Protein AF-A0A7S2AHJ4-F1 (afdb_monomer)

Solvent-accessible surface area (backbone atoms only — not comparable to full-atom values): 6851 Å² total; per-residue (Å²): 132,83,80,52,72,64,57,51,49,32,57,77,66,73,38,69,35,66,71,52,46,50,69,66,49,75,81,69,72,78,68,70,89,86,71,92,76,94,53,71,62,56,49,44,45,51,53,51,53,53,36,51,60,58,43,69,75,43,90,86,53,91,78,44,64,70,47,32,40,53,51,41,54,50,44,49,37,68,72,44,41,56,74,75,68,37,86,50,76,50,60,44,56,40,90,76,58,45,71,37,62,68,91,46,55,49,57,52,99,88,81

Organism: NCBI:txid327968

pLDDT: mean 72.48, std 11.48, range [46.88, 92.56]

Mean predicted aligned error: 9.22 Å

Radius of gyration: 15.47 Å; Cα contacts (8 Å, |Δi|>4): 96; chains: 1; bounding box: 36×38×40 Å

Secondary structure (DSSP, 8-state):
-PPPHHHHHHHHTT---HHHHHHHS-------TT-----HHHHHHHHHHHHHHHHTTS---TTHHHHHHHHHHHHHIIIIITTTT----EE-B-TTS-B-TTTSEE--TT-

Structure (mmCIF, N/CA/C/O backbone):
data_AF-A0A7S2AHJ4-F1
#
_entry.id   AF-A0A7S2AHJ4-F1
#
loop_
_atom_site.group_PDB
_atom_site.id
_atom_site.type_symbol
_atom_site.label_atom_id
_atom_site.label_alt_id
_atom_site.label_comp_id
_atom_site.label_asym_id
_atom_site.label_entity_id
_atom_site.label_seq_id
_atom_site.pdbx_PDB_ins_code
_atom_site.Cartn_x
_atom_site.Cartn_y
_atom_site.Cartn_z
_atom_site.occupancy
_atom_site.B_iso_or_equiv
_atom_site.auth_seq_id
_atom_site.auth_comp_id
_atom_site.auth_asym_id
_atom_site.auth_atom_id
_atom_site.pdbx_PDB_model_num
ATOM 1 N N . PRO A 1 1 ? 11.329 -4.972 15.312 1.00 50.62 1 PRO A N 1
ATOM 2 C CA . PRO A 1 1 ? 10.698 -5.767 14.234 1.00 50.62 1 PRO A CA 1
ATOM 3 C C . PRO A 1 1 ? 11.774 -6.198 13.240 1.00 50.62 1 PRO A C 1
ATOM 5 O O . PRO A 1 1 ? 12.604 -5.367 12.880 1.00 50.62 1 PRO A O 1
ATOM 8 N N . GLU A 1 2 ? 11.804 -7.479 12.877 1.00 62.38 2 GLU A N 1
ATOM 9 C CA . GLU A 1 2 ? 12.624 -7.937 11.752 1.00 62.38 2 GLU A CA 1
ATOM 10 C C . GLU A 1 2 ? 12.121 -7.269 10.467 1.00 62.38 2 GLU A C 1
ATOM 12 O O . GLU A 1 2 ? 10.926 -7.012 10.317 1.00 62.38 2 GLU A O 1
ATOM 17 N N . GLU A 1 3 ? 13.045 -6.911 9.586 1.00 64.88 3 GLU A N 1
ATOM 18 C CA . GLU A 1 3 ? 12.742 -6.322 8.284 1.00 64.88 3 GLU A CA 1
ATOM 19 C C . GLU A 1 3 ? 11.974 -7.330 7.416 1.00 64.88 3 GLU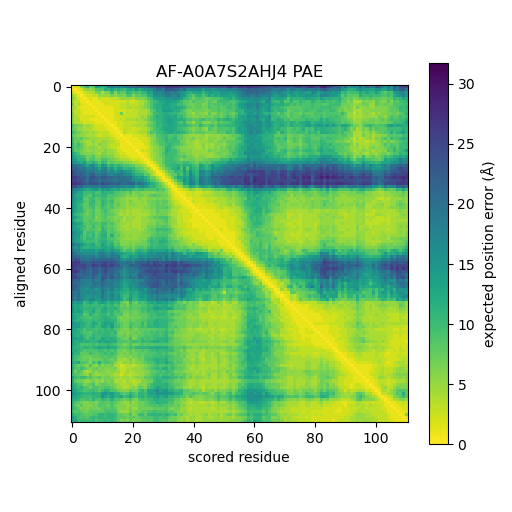 A C 1
ATOM 21 O O . GLU A 1 3 ? 12.390 -8.482 7.280 1.00 64.88 3 GLU A O 1
ATOM 26 N N . GLY A 1 4 ? 10.850 -6.910 6.826 1.00 68.50 4 GLY A N 1
ATOM 27 C CA . GLY A 1 4 ? 10.053 -7.761 5.951 1.00 68.50 4 GLY A CA 1
ATOM 28 C C . GLY A 1 4 ? 10.843 -8.258 4.737 1.00 68.50 4 GLY A C 1
ATOM 29 O O . GLY A 1 4 ? 11.636 -7.527 4.141 1.00 68.50 4 GLY A O 1
ATOM 30 N N . ALA A 1 5 ? 10.585 -9.503 4.320 1.00 75.25 5 ALA A N 1
ATOM 31 C CA . ALA A 1 5 ? 11.313 -10.172 3.234 1.00 75.25 5 ALA A CA 1
ATOM 32 C C . ALA A 1 5 ? 11.327 -9.383 1.908 1.00 75.25 5 ALA A C 1
ATOM 34 O O . ALA A 1 5 ? 12.280 -9.480 1.137 1.00 75.25 5 ALA A O 1
ATOM 35 N N . PHE A 1 6 ? 10.290 -8.585 1.641 1.00 72.44 6 PHE A N 1
ATOM 36 C CA . PHE A 1 6 ? 10.229 -7.734 0.452 1.00 72.44 6 PHE A CA 1
ATOM 37 C C . PHE A 1 6 ? 11.150 -6.509 0.550 1.00 72.44 6 PHE A C 1
ATOM 39 O O . PHE A 1 6 ? 11.801 -6.156 -0.431 1.00 72.44 6 PHE A O 1
ATOM 46 N N . VAL A 1 7 ? 11.248 -5.891 1.730 1.00 70.81 7 VAL A N 1
ATOM 47 C CA . VAL A 1 7 ? 12.156 -4.759 1.972 1.00 70.81 7 VAL A CA 1
ATOM 48 C C . VAL A 1 7 ? 13.610 -5.230 1.891 1.00 70.81 7 VAL A C 1
ATOM 50 O O . VAL A 1 7 ? 14.414 -4.599 1.207 1.00 70.81 7 VAL A O 1
ATOM 53 N N . ALA A 1 8 ? 13.911 -6.399 2.471 1.00 77.62 8 ALA A N 1
ATOM 54 C CA . ALA A 1 8 ? 15.221 -7.036 2.348 1.00 77.62 8 ALA A CA 1
ATOM 55 C C . ALA A 1 8 ? 15.585 -7.320 0.877 1.00 77.62 8 ALA A C 1
ATOM 57 O O . ALA A 1 8 ? 16.670 -6.955 0.434 1.00 77.62 8 ALA A O 1
ATOM 58 N N . PHE A 1 9 ? 14.655 -7.880 0.092 1.00 80.25 9 PHE A N 1
ATOM 59 C CA . PHE A 1 9 ? 14.849 -8.092 -1.347 1.00 80.25 9 PHE A CA 1
ATOM 60 C C . PHE A 1 9 ? 15.135 -6.787 -2.103 1.00 80.25 9 PHE A C 1
ATOM 62 O O . PHE A 1 9 ? 16.056 -6.745 -2.914 1.00 80.25 9 PHE A O 1
ATOM 69 N N . MET A 1 10 ? 14.361 -5.724 -1.857 1.00 75.00 10 MET A N 1
ATOM 70 C CA . MET A 1 10 ? 14.567 -4.435 -2.525 1.00 75.00 10 MET A CA 1
ATOM 71 C C . MET A 1 10 ? 15.950 -3.857 -2.227 1.00 75.00 10 MET A C 1
ATOM 73 O O . MET A 1 10 ? 16.617 -3.387 -3.145 1.00 75.00 10 MET A O 1
ATOM 77 N N . ARG A 1 11 ? 16.395 -3.933 -0.967 1.00 80.75 11 ARG A N 1
ATOM 78 C CA . ARG A 1 11 ? 17.736 -3.497 -0.570 1.00 80.75 11 ARG A CA 1
ATOM 79 C C . ARG A 1 11 ? 18.815 -4.292 -1.300 1.00 80.75 11 ARG A C 1
ATOM 81 O O . ARG A 1 11 ? 19.723 -3.691 -1.864 1.00 80.75 11 ARG A O 1
ATOM 88 N N . ASP A 1 12 ? 18.710 -5.618 -1.296 1.00 83.12 12 ASP A N 1
ATOM 89 C CA . ASP A 1 12 ? 19.709 -6.501 -1.906 1.00 83.12 12 ASP A CA 1
ATOM 90 C C . ASP A 1 12 ? 19.745 -6.355 -3.442 1.00 83.12 12 ASP A C 1
ATOM 92 O O . ASP A 1 12 ? 20.775 -6.598 -4.067 1.00 83.12 12 ASP A O 1
ATOM 96 N N . ALA A 1 13 ? 18.635 -5.924 -4.049 1.00 78.50 13 ALA A N 1
ATOM 97 C CA . ALA A 1 13 ? 18.519 -5.623 -5.474 1.00 78.50 13 ALA A CA 1
ATOM 98 C C . ALA A 1 13 ? 18.881 -4.167 -5.843 1.00 78.50 13 ALA A C 1
ATOM 100 O O . ALA A 1 13 ? 18.698 -3.787 -6.998 1.00 78.50 13 ALA A O 1
ATOM 101 N N . GLU A 1 14 ? 19.355 -3.355 -4.890 1.00 82.25 14 GLU A N 1
ATOM 102 C CA . GLU A 1 14 ? 19.650 -1.919 -5.066 1.00 82.25 14 GLU A CA 1
ATOM 103 C C . GLU A 1 14 ? 18.447 -1.100 -5.577 1.00 82.25 14 GLU A C 1
ATOM 105 O O . GLU A 1 14 ? 18.584 -0.080 -6.252 1.00 82.25 14 GLU A O 1
ATOM 110 N N . ILE A 1 15 ? 17.233 -1.541 -5.243 1.00 78.25 15 ILE A N 1
ATOM 111 C CA . ILE A 1 15 ? 15.994 -0.877 -5.630 1.00 78.25 15 ILE A CA 1
ATOM 112 C C . ILE A 1 15 ? 15.576 0.072 -4.514 1.00 78.25 15 ILE A C 1
ATOM 114 O O . ILE A 1 15 ? 15.181 -0.341 -3.423 1.00 78.25 15 ILE A O 1
ATOM 118 N N . GLU A 1 16 ? 15.630 1.367 -4.803 1.00 77.62 16 GLU A N 1
ATOM 119 C CA . GLU A 1 16 ? 15.409 2.393 -3.788 1.00 77.62 16 GLU A CA 1
ATOM 120 C C . GLU A 1 16 ? 13.938 2.576 -3.398 1.00 77.62 16 GLU A C 1
ATOM 122 O O . GLU A 1 16 ? 13.660 3.069 -2.304 1.00 77.62 16 GLU A O 1
ATOM 127 N N . SER A 1 17 ? 12.993 2.212 -4.270 1.00 75.31 17 SER A N 1
ATOM 128 C CA . SER A 1 17 ? 11.565 2.404 -4.022 1.00 75.31 17 SER A CA 1
ATOM 129 C C . SER A 1 17 ? 10.675 1.430 -4.797 1.00 75.31 17 SER A C 1
ATOM 131 O O . SER A 1 17 ? 11.066 0.857 -5.812 1.00 75.31 17 SER A O 1
ATOM 133 N N . VAL A 1 18 ? 9.439 1.242 -4.338 1.00 73.69 18 VAL A N 1
ATOM 134 C CA . VAL A 1 18 ? 8.441 0.443 -5.061 1.00 73.69 18 VAL A CA 1
ATOM 135 C C . VAL A 1 18 ? 8.127 0.982 -6.461 1.00 73.69 18 VAL A C 1
ATOM 137 O O . VAL A 1 18 ? 7.974 0.171 -7.377 1.00 73.69 18 VAL A O 1
ATOM 140 N N . PRO A 1 19 ? 8.014 2.306 -6.678 1.00 71.94 19 PRO A N 1
ATOM 141 C CA . PRO A 1 19 ? 7.975 2.860 -8.027 1.00 71.94 19 PRO A CA 1
ATOM 142 C C . PRO A 1 19 ? 9.146 2.399 -8.905 1.00 71.94 19 PRO A C 1
ATOM 144 O O . PRO A 1 19 ? 8.910 1.985 -10.040 1.00 71.94 19 PRO A O 1
ATOM 147 N N . ASP A 1 20 ? 10.371 2.391 -8.372 1.00 73.56 20 ASP A N 1
ATOM 148 C CA . ASP A 1 20 ? 11.561 1.942 -9.108 1.00 73.56 20 ASP A CA 1
ATOM 149 C C . ASP A 1 20 ? 11.506 0.437 -9.393 1.00 73.56 20 ASP A C 1
ATOM 151 O O . ASP A 1 20 ? 11.791 0.015 -10.512 1.00 73.56 20 ASP A O 1
ATOM 155 N N . PHE A 1 21 ? 11.039 -0.370 -8.431 1.00 74.50 21 PHE A N 1
ATOM 156 C CA . PHE A 1 21 ? 10.763 -1.795 -8.643 1.00 74.50 21 PHE A CA 1
ATOM 157 C C . PHE A 1 21 ? 9.786 -1.994 -9.804 1.00 74.50 21 PHE A C 1
ATOM 159 O O . PHE A 1 21 ? 10.058 -2.762 -10.722 1.00 74.50 21 PHE A O 1
ATOM 166 N N . GLY A 1 22 ? 8.656 -1.280 -9.785 1.00 69.88 22 GLY A N 1
ATOM 167 C CA . GLY A 1 22 ? 7.634 -1.355 -10.826 1.00 69.88 22 GLY A CA 1
ATOM 168 C C . GLY A 1 22 ? 8.152 -0.940 -12.205 1.00 69.88 22 GLY A C 1
ATOM 169 O O . GLY A 1 22 ? 7.788 -1.568 -13.196 1.00 69.88 22 GLY A O 1
ATOM 170 N N . ALA A 1 23 ? 9.021 0.073 -12.267 1.00 69.88 23 ALA A N 1
ATOM 171 C CA . ALA A 1 23 ? 9.669 0.519 -13.500 1.00 69.88 23 ALA A CA 1
ATOM 172 C C . ALA A 1 23 ? 10.733 -0.469 -14.012 1.00 69.88 23 ALA A C 1
ATOM 174 O O . ALA A 1 23 ? 10.925 -0.589 -15.221 1.00 69.88 23 ALA A O 1
ATOM 175 N N . ALA A 1 24 ? 11.403 -1.184 -13.104 1.00 71.12 24 ALA A N 1
ATOM 176 C CA . ALA A 1 24 ? 12.414 -2.189 -13.420 1.00 71.12 24 ALA A CA 1
ATOM 177 C C . ALA A 1 24 ? 11.821 -3.552 -13.814 1.00 71.12 24 ALA A C 1
ATOM 179 O O . ALA A 1 24 ? 12.530 -4.391 -14.379 1.00 71.12 24 ALA A O 1
ATOM 180 N N . LEU A 1 25 ? 10.534 -3.802 -13.535 1.00 68.88 25 LEU A N 1
ATOM 181 C CA . LEU A 1 25 ? 9.880 -5.035 -13.958 1.00 68.88 25 LEU A CA 1
ATOM 182 C C . LEU A 1 25 ? 9.922 -5.128 -15.489 1.00 68.88 25 LEU A C 1
ATOM 184 O O . LEU A 1 25 ? 9.431 -4.223 -16.170 1.00 68.88 25 LEU A O 1
ATOM 188 N N . PRO A 1 26 ? 10.460 -6.224 -16.061 1.00 64.38 26 PRO A N 1
ATOM 189 C CA . PRO A 1 26 ? 10.427 -6.399 -17.499 1.00 64.38 26 PRO A CA 1
ATOM 190 C C . PRO A 1 26 ? 8.966 -6.356 -17.935 1.00 64.38 26 PRO A C 1
ATOM 192 O O . PRO A 1 26 ? 8.141 -7.108 -17.405 1.00 64.38 26 PRO A O 1
ATOM 195 N N . LEU A 1 27 ? 8.653 -5.477 -18.894 1.00 58.97 27 LEU A N 1
ATOM 196 C CA . LEU A 1 27 ? 7.362 -5.463 -19.570 1.00 58.97 27 LEU A CA 1
ATOM 197 C C . LEU A 1 27 ? 7.162 -6.856 -20.164 1.00 58.97 27 LEU A C 1
ATOM 199 O O . LEU A 1 27 ? 7.684 -7.179 -21.232 1.00 58.97 27 LEU A O 1
ATOM 203 N N . ARG A 1 28 ? 6.455 -7.728 -19.439 1.00 58.62 28 ARG A N 1
ATOM 204 C CA . ARG A 1 28 ? 6.074 -9.024 -19.981 1.00 58.62 28 ARG A CA 1
ATOM 205 C C . ARG A 1 28 ? 5.209 -8.717 -21.190 1.00 58.62 28 ARG A C 1
ATOM 207 O O . ARG A 1 28 ? 4.287 -7.906 -21.090 1.00 58.62 28 ARG A O 1
ATOM 214 N N . ALA A 1 29 ? 5.556 -9.332 -22.322 1.00 54.31 29 ALA A N 1
ATOM 215 C CA . ALA A 1 29 ? 4.786 -9.220 -23.551 1.00 54.31 29 ALA A CA 1
ATOM 216 C C . ALA A 1 29 ? 3.297 -9.336 -23.199 1.00 54.31 29 ALA A C 1
ATOM 218 O O . 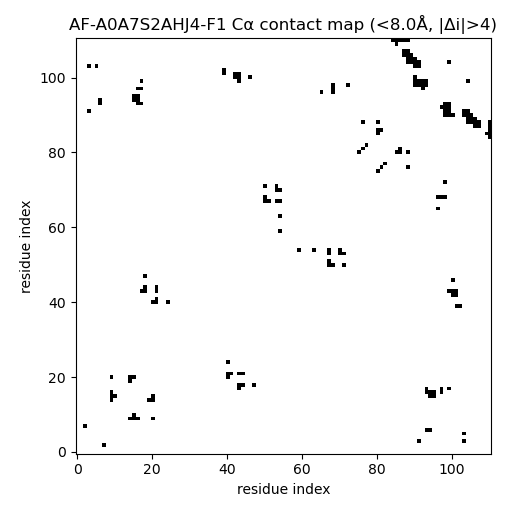ALA A 1 29 ? 2.970 -10.189 -22.362 1.00 54.31 29 ALA A O 1
ATOM 219 N N . PRO A 1 30 ? 2.428 -8.475 -23.767 1.00 55.84 30 PRO A N 1
ATOM 220 C CA . PRO A 1 30 ? 1.018 -8.441 -23.412 1.00 55.84 30 PRO A CA 1
ATOM 221 C C . PRO A 1 30 ? 0.523 -9.873 -23.401 1.00 55.84 30 PRO A C 1
ATOM 223 O O . PRO A 1 30 ? 0.702 -10.592 -24.391 1.00 55.84 30 PRO A O 1
ATOM 226 N N . SER A 1 31 ? 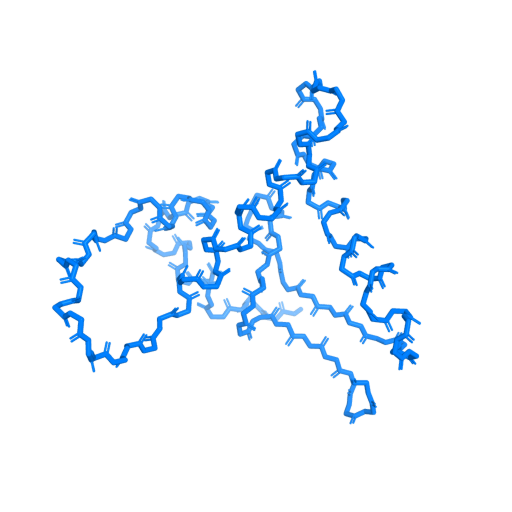-0.001 -10.313 -22.252 1.00 56.88 31 SER A N 1
ATOM 227 C CA . SER A 1 31 ? -0.612 -11.627 -22.161 1.00 56.88 31 SER A CA 1
ATOM 228 C C . SER A 1 31 ? -1.591 -11.680 -23.319 1.00 56.88 31 SER A C 1
ATOM 230 O O . SER A 1 31 ? -2.538 -10.888 -23.355 1.00 56.88 31 SER A O 1
ATOM 232 N N . ARG A 1 32 ? -1.328 -12.539 -24.307 1.00 55.06 32 ARG A N 1
ATOM 233 C CA . ARG A 1 32 ? -2.338 -12.875 -25.304 1.00 55.06 32 ARG A CA 1
ATOM 234 C C . ARG A 1 32 ? -3.592 -13.181 -24.487 1.00 55.06 32 ARG A C 1
ATOM 236 O O . ARG A 1 32 ? -3.514 -14.003 -23.575 1.00 55.06 32 ARG A O 1
ATOM 243 N N . LEU A 1 33 ? -4.640 -12.383 -24.695 1.00 58.38 33 LEU A N 1
ATOM 244 C CA . LEU A 1 33 ? -5.856 -12.342 -23.880 1.00 58.38 33 LEU A CA 1
ATOM 245 C C . LEU A 1 33 ? -6.250 -13.766 -23.448 1.00 58.38 33 LEU A C 1
ATOM 247 O O . LEU A 1 33 ? -6.590 -14.573 -24.307 1.00 58.38 33 LEU A O 1
ATOM 251 N N . GLY A 1 34 ? -6.152 -14.091 -22.150 1.00 67.94 34 GLY A N 1
ATOM 252 C CA . GLY A 1 34 ? -6.661 -15.370 -21.631 1.00 67.94 34 GLY A CA 1
ATOM 253 C C . GLY A 1 34 ? -5.881 -16.070 -20.514 1.00 67.94 34 GLY A C 1
ATOM 254 O O . GLY A 1 34 ? -6.426 -17.000 -19.932 1.00 67.94 34 GLY A O 1
ATOM 255 N N . HIS A 1 35 ? -4.647 -15.678 -20.181 1.00 72.19 35 HIS A N 1
ATOM 256 C CA . HIS A 1 35 ? -3.886 -16.344 -19.108 1.00 72.19 35 HIS A CA 1
ATOM 257 C C . HIS A 1 35 ? -3.742 -15.454 -17.867 1.00 72.19 35 HIS A C 1
ATOM 259 O O . HIS A 1 35 ? -3.272 -14.320 -17.956 1.00 72.19 35 HIS A O 1
ATOM 265 N N . PHE A 1 36 ? -4.120 -15.989 -16.704 1.00 77.50 36 PHE A N 1
ATOM 266 C CA . PHE A 1 36 ? -3.925 -15.343 -15.408 1.00 77.50 36 PHE A CA 1
ATOM 267 C C . PHE A 1 36 ? -2.508 -15.602 -14.888 1.00 77.50 36 PHE A C 1
ATOM 269 O O . PHE A 1 36 ? -2.069 -16.748 -14.804 1.00 77.50 36 PHE A O 1
ATOM 276 N N . TYR A 1 37 ? -1.818 -14.534 -14.490 1.00 73.75 37 TYR A N 1
ATOM 277 C CA . TYR A 1 37 ? -0.537 -14.613 -13.798 1.00 73.75 37 TYR A CA 1
ATOM 278 C C . TYR A 1 37 ? -0.617 -13.811 -12.505 1.00 73.75 37 TYR A C 1
ATOM 280 O O . TYR A 1 37 ? -0.852 -12.602 -12.532 1.00 73.75 37 TYR A O 1
ATOM 288 N N . TYR A 1 38 ? -0.386 -14.478 -11.377 1.00 75.56 38 TYR A N 1
ATOM 289 C CA . TYR A 1 38 ? -0.241 -13.792 -10.103 1.00 75.56 38 TYR A CA 1
ATOM 290 C C . TYR A 1 38 ? 1.111 -13.071 -10.057 1.00 75.56 38 TYR A C 1
ATOM 292 O O . TYR A 1 38 ? 2.160 -13.692 -10.235 1.00 75.56 38 TYR A O 1
ATOM 300 N N . ALA A 1 39 ? 1.084 -11.760 -9.829 1.00 76.38 39 ALA A N 1
ATOM 301 C CA . ALA A 1 39 ? 2.279 -10.943 -9.668 1.00 76.38 39 ALA A CA 1
ATOM 302 C C . ALA A 1 39 ? 2.017 -9.836 -8.642 1.00 76.38 39 ALA A C 1
ATOM 304 O O . ALA A 1 39 ? 1.276 -8.895 -8.923 1.00 76.38 39 ALA A O 1
ATOM 305 N N . THR A 1 40 ? 2.664 -9.920 -7.475 1.00 72.00 40 THR A N 1
ATOM 306 C CA . THR A 1 40 ? 2.553 -8.917 -6.397 1.00 72.00 40 THR A CA 1
ATOM 307 C C . THR A 1 40 ? 2.917 -7.506 -6.880 1.00 72.00 40 THR A C 1
ATOM 309 O O . THR A 1 40 ? 2.299 -6.528 -6.466 1.00 72.00 40 THR A O 1
ATOM 312 N N . GLY A 1 41 ? 3.843 -7.397 -7.843 1.00 73.75 41 GLY A N 1
ATOM 313 C CA . GLY A 1 41 ? 4.208 -6.135 -8.496 1.00 73.75 41 GLY A CA 1
ATOM 314 C C . GLY A 1 41 ? 3.031 -5.378 -9.124 1.00 73.75 41 GLY A C 1
ATOM 315 O O . GLY A 1 41 ? 3.022 -4.151 -9.104 1.00 73.75 41 GLY A O 1
ATOM 316 N N . ASN A 1 42 ? 1.992 -6.073 -9.601 1.00 77.25 42 ASN A N 1
ATOM 317 C CA . ASN A 1 42 ? 0.819 -5.413 -10.183 1.00 77.25 42 ASN A CA 1
ATOM 318 C C . ASN A 1 42 ? 0.029 -4.624 -9.129 1.00 77.25 42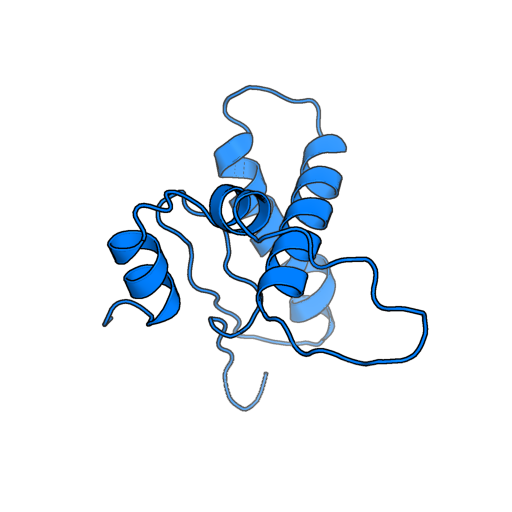 ASN A C 1
ATOM 320 O O . ASN A 1 42 ? -0.405 -3.505 -9.400 1.00 77.25 42 ASN A O 1
ATOM 324 N N . SER A 1 43 ? -0.115 -5.164 -7.915 1.00 78.19 43 SER A N 1
ATOM 325 C CA . SER A 1 43 ? -0.770 -4.466 -6.801 1.00 78.19 43 SER A CA 1
ATOM 326 C C . SER A 1 43 ? 0.001 -3.210 -6.399 1.00 78.19 43 SER A C 1
ATOM 328 O O . SER A 1 43 ? -0.595 -2.165 -6.147 1.00 78.19 43 SER A O 1
ATOM 330 N N . HIS A 1 44 ? 1.332 -3.279 -6.419 1.00 75.25 44 HIS A N 1
ATOM 331 C CA . HIS A 1 44 ? 2.197 -2.136 -6.150 1.00 75.25 44 HIS A CA 1
ATOM 332 C C . HIS A 1 44 ? 2.084 -1.032 -7.214 1.00 75.25 44 HIS A C 1
ATOM 334 O O . HIS A 1 44 ? 2.007 0.148 -6.862 1.00 75.25 44 HIS A O 1
ATOM 340 N N . ILE A 1 45 ? 1.999 -1.399 -8.499 1.00 76.38 45 ILE A N 1
ATOM 341 C CA . ILE A 1 45 ? 1.760 -0.453 -9.602 1.00 76.38 45 ILE A CA 1
ATOM 342 C C . ILE A 1 45 ? 0.399 0.233 -9.435 1.00 76.38 45 ILE A C 1
ATOM 344 O O . ILE A 1 45 ? 0.323 1.462 -9.483 1.00 76.38 45 ILE A O 1
ATOM 348 N N . LEU A 1 46 ? -0.666 -0.536 -9.180 1.00 78.19 46 LEU A N 1
ATOM 349 C CA . LEU A 1 46 ? -2.008 0.008 -8.940 1.00 78.19 46 LEU A CA 1
ATOM 350 C C . LEU A 1 46 ? -2.018 0.952 -7.732 1.00 78.19 46 LEU A C 1
ATOM 352 O O . LEU A 1 46 ? -2.562 2.052 -7.806 1.00 78.19 46 LEU A O 1
ATOM 356 N N . SER A 1 47 ? -1.346 0.571 -6.646 1.00 77.12 47 SER A N 1
ATOM 357 C CA . SER A 1 47 ? -1.171 1.414 -5.464 1.00 77.12 47 SER A CA 1
ATOM 358 C C . SER A 1 47 ? -0.453 2.729 -5.800 1.00 77.12 47 SER A C 1
ATOM 360 O O . SER A 1 47 ? -0.865 3.798 -5.357 1.00 77.12 47 SER A O 1
ATOM 362 N N . GLY A 1 48 ? 0.591 2.684 -6.635 1.00 74.50 48 GLY A N 1
ATOM 363 C CA . GLY A 1 48 ? 1.246 3.872 -7.195 1.00 74.50 48 GLY A CA 1
ATOM 364 C C . GLY A 1 48 ? 0.282 4.786 -7.957 1.00 74.50 48 GLY A C 1
ATOM 365 O O . GLY A 1 48 ? 0.260 5.994 -7.727 1.00 74.50 48 GLY A O 1
ATOM 366 N N . GLN A 1 49 ? -0.565 4.218 -8.816 1.00 77.25 49 GLN A N 1
ATOM 367 C CA . GLN A 1 49 ? -1.551 4.983 -9.584 1.00 77.25 49 GLN A CA 1
ATOM 368 C C . GLN A 1 49 ? -2.602 5.647 -8.687 1.00 77.25 49 GLN A C 1
ATOM 370 O O . GLN A 1 49 ? -2.902 6.827 -8.870 1.00 77.25 49 GLN A O 1
ATOM 375 N N . VAL A 1 50 ? -3.132 4.934 -7.688 1.00 76.31 50 VAL A N 1
ATOM 376 C CA . VAL A 1 50 ? -4.115 5.497 -6.748 1.00 76.31 50 VAL A CA 1
ATOM 377 C C . VAL A 1 50 ? -3.506 6.649 -5.944 1.00 76.31 50 VAL A C 1
ATOM 379 O O . VAL A 1 50 ? -4.140 7.697 -5.805 1.00 76.31 50 VAL A O 1
ATOM 382 N N . ARG A 1 51 ? -2.252 6.514 -5.497 1.00 74.19 51 ARG A N 1
ATOM 383 C CA . ARG A 1 51 ? -1.510 7.603 -4.844 1.00 74.19 51 ARG A CA 1
ATOM 384 C C . ARG A 1 51 ? -1.406 8.839 -5.718 1.00 74.19 51 ARG A C 1
ATOM 386 O O . ARG A 1 51 ? -1.751 9.932 -5.273 1.00 74.19 51 ARG A O 1
ATOM 393 N N . HIS A 1 52 ? -0.992 8.667 -6.973 1.00 71.25 52 HIS A N 1
ATOM 394 C CA . HIS A 1 52 ? -0.923 9.776 -7.920 1.00 71.25 52 HIS A CA 1
ATOM 395 C C . HIS A 1 52 ? -2.280 10.459 -8.106 1.00 71.25 52 HIS A C 1
ATOM 397 O O . HIS A 1 52 ? -2.319 11.684 -8.127 1.00 71.25 52 HIS A O 1
ATOM 403 N N . LEU A 1 53 ? -3.382 9.704 -8.165 1.00 71.38 53 LEU A N 1
ATOM 404 C CA . LEU A 1 53 ? -4.737 10.253 -8.297 1.00 71.38 53 LEU A CA 1
ATOM 405 C C . LEU A 1 53 ? -5.209 11.035 -7.060 1.00 71.38 53 LEU A C 1
ATOM 407 O O . LEU A 1 53 ? -5.977 11.991 -7.194 1.00 71.38 53 LEU A O 1
ATOM 411 N N . ILE A 1 54 ? -4.793 10.631 -5.859 1.00 68.81 54 ILE A N 1
ATOM 412 C CA . ILE A 1 54 ? -5.127 11.330 -4.608 1.00 68.81 54 ILE A CA 1
ATOM 413 C C . ILE A 1 54 ? -4.312 12.618 -4.497 1.00 68.81 54 ILE A C 1
ATOM 415 O O . ILE A 1 54 ? -4.884 13.684 -4.260 1.00 68.81 54 ILE A O 1
ATOM 419 N N . VAL A 1 55 ? -3.002 12.538 -4.750 1.00 62.88 55 VAL A N 1
ATOM 420 C CA . VAL A 1 55 ? -2.094 13.692 -4.716 1.00 62.88 55 VAL A CA 1
ATOM 421 C C . VAL A 1 55 ? -2.448 14.699 -5.810 1.00 62.88 55 VAL A C 1
ATOM 423 O O . VAL A 1 55 ? -2.514 15.890 -5.530 1.00 62.88 55 VAL A O 1
ATOM 426 N N . SER A 1 56 ? -2.769 14.260 -7.033 1.00 59.31 56 SER A N 1
ATOM 427 C CA . SER A 1 56 ? -3.082 15.160 -8.156 1.00 59.31 56 SER A CA 1
ATOM 428 C C . SER A 1 56 ? -4.354 15.989 -7.955 1.00 59.31 56 SER A C 1
ATOM 430 O O . SER A 1 56 ? -4.557 16.978 -8.657 1.00 59.31 56 SER A O 1
ATOM 432 N N . LYS A 1 57 ? -5.234 15.601 -7.021 1.00 57.84 57 LYS A N 1
ATOM 433 C CA . LYS A 1 57 ? -6.437 16.373 -6.671 1.00 57.84 57 LYS A CA 1
ATOM 434 C C . LYS A 1 57 ? -6.147 17.548 -5.731 1.00 57.84 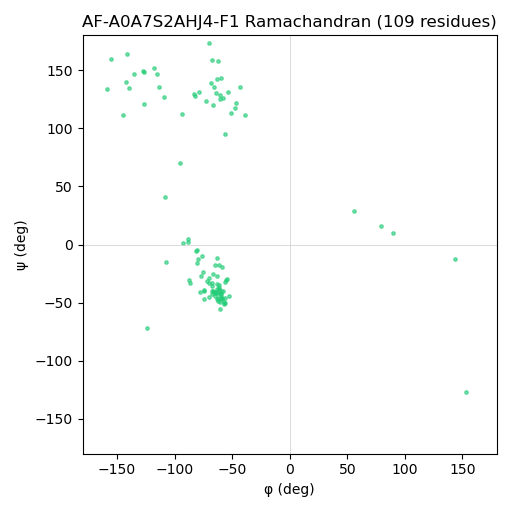57 LYS A C 1
ATOM 436 O O . LYS A 1 57 ? -7.009 18.413 -5.579 1.00 57.84 57 LYS A O 1
ATOM 441 N N . LYS A 1 58 ? -4.957 17.622 -5.127 1.00 52.53 58 LYS A N 1
ATOM 442 C CA . LYS A 1 58 ? -4.503 18.752 -4.303 1.00 52.53 58 LYS A CA 1
ATOM 443 C C . LYS A 1 58 ? -3.337 19.454 -5.016 1.00 52.53 58 LYS A C 1
ATOM 445 O O . LYS A 1 58 ? -2.474 18.805 -5.591 1.00 52.53 58 LYS A O 1
ATOM 450 N N . LYS A 1 59 ? -3.332 20.794 -5.059 1.00 46.88 59 LYS A N 1
ATOM 451 C CA . LYS A 1 59 ? -2.298 21.579 -5.774 1.00 46.88 59 LYS A CA 1
ATOM 452 C C . LYS A 1 59 ? -0.884 21.166 -5.317 1.00 46.88 59 LYS A C 1
ATOM 454 O O . LYS A 1 59 ? -0.661 21.165 -4.110 1.00 46.88 59 LYS A O 1
ATOM 459 N N . PRO A 1 60 ? 0.063 20.886 -6.232 1.00 49.69 60 PRO A N 1
ATOM 460 C CA . PRO A 1 60 ? 1.347 20.311 -5.853 1.00 49.69 60 PRO A CA 1
ATOM 461 C C . PRO A 1 60 ? 2.337 21.373 -5.356 1.00 49.69 60 PRO A C 1
ATOM 463 O O . PRO A 1 60 ? 2.632 22.337 -6.063 1.00 49.69 6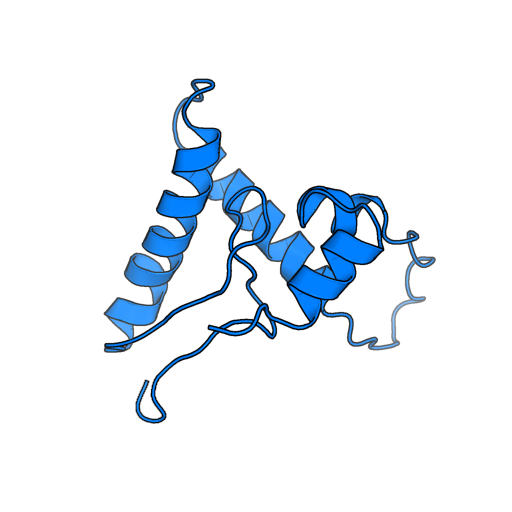0 PRO A O 1
ATOM 466 N N . ASN A 1 61 ? 2.916 21.157 -4.176 1.00 48.91 61 ASN A N 1
ATOM 467 C CA . ASN A 1 61 ? 4.196 21.719 -3.754 1.00 48.91 61 ASN A CA 1
ATOM 468 C C . ASN A 1 61 ? 5.197 20.570 -3.482 1.00 48.91 61 ASN A C 1
ATOM 470 O O . ASN A 1 61 ? 4.805 19.459 -3.146 1.00 48.91 61 ASN A O 1
ATOM 474 N N . LYS A 1 62 ? 6.508 20.798 -3.648 1.00 47.38 62 LYS A N 1
ATOM 475 C CA . LYS A 1 62 ? 7.543 19.741 -3.546 1.00 47.38 62 LYS A CA 1
ATOM 476 C C . LYS A 1 62 ? 7.633 19.046 -2.171 1.00 47.38 62 LYS A C 1
ATOM 478 O O . LYS A 1 62 ? 8.177 17.951 -2.104 1.00 47.38 62 LYS A O 1
ATOM 483 N N . ALA A 1 63 ? 7.092 19.627 -1.101 1.00 52.59 63 ALA A N 1
ATOM 484 C CA . ALA A 1 63 ? 6.9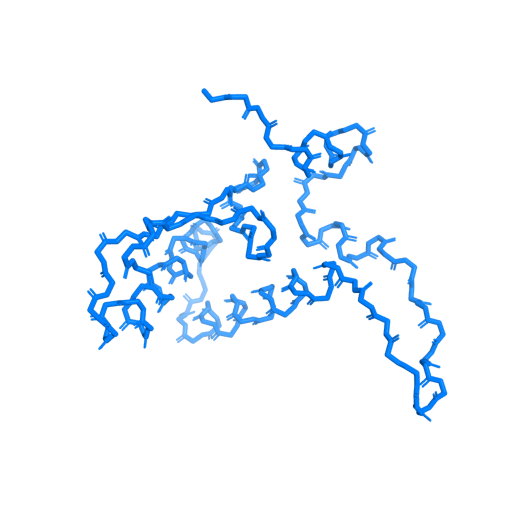61 18.974 0.205 1.00 52.59 63 ALA A CA 1
ATOM 485 C C . ALA A 1 63 ? 5.810 17.946 0.261 1.00 52.59 63 ALA A C 1
ATOM 487 O O . ALA A 1 63 ? 5.716 17.176 1.215 1.00 52.59 63 ALA A O 1
ATOM 488 N N . ASP A 1 64 ? 4.942 17.894 -0.755 1.00 51.34 64 ASP A N 1
ATOM 489 C CA . ASP A 1 64 ? 3.748 17.046 -0.752 1.00 51.34 64 ASP A CA 1
ATOM 490 C C . ASP A 1 64 ? 4.027 15.576 -1.117 1.00 51.34 64 ASP A C 1
ATOM 492 O O . ASP A 1 64 ? 3.129 14.748 -1.012 1.00 51.34 64 ASP A O 1
ATOM 496 N N . GLN A 1 65 ? 5.252 15.194 -1.498 1.00 49.25 65 GLN A N 1
ATOM 497 C CA . GLN A 1 65 ? 5.539 13.801 -1.874 1.00 49.25 65 GLN A CA 1
ATOM 498 C C . GLN A 1 65 ? 5.492 12.855 -0.658 1.00 49.25 65 GLN A C 1
ATOM 500 O O . GLN A 1 65 ? 4.822 11.828 -0.702 1.00 49.25 65 GLN A O 1
ATOM 505 N N . HIS A 1 66 ? 6.099 13.249 0.469 1.00 49.56 66 HIS A N 1
ATOM 506 C CA . HIS A 1 66 ? 6.001 12.504 1.735 1.00 49.56 66 HIS A CA 1
ATOM 507 C C . HIS A 1 66 ? 4.591 12.596 2.347 1.00 49.56 66 HIS A C 1
ATOM 509 O O . HIS A 1 66 ? 4.103 11.671 2.998 1.00 49.56 66 HIS A O 1
ATOM 515 N N . ARG A 1 67 ? 3.900 13.706 2.070 1.00 54.62 67 ARG A N 1
ATOM 516 C CA . ARG A 1 67 ? 2.499 13.913 2.428 1.00 54.62 67 ARG A CA 1
ATOM 517 C C . ARG A 1 67 ? 1.570 12.987 1.642 1.00 54.62 67 ARG A C 1
ATOM 519 O O . ARG A 1 67 ? 0.612 12.502 2.217 1.00 54.62 67 ARG A O 1
ATOM 526 N N . GLY A 1 68 ? 1.869 12.686 0.379 1.00 59.94 68 GLY A N 1
ATOM 527 C CA . GLY A 1 68 ? 1.070 11.794 -0.461 1.00 59.94 68 GLY A CA 1
ATOM 528 C C . GLY A 1 68 ? 0.970 10.367 0.076 1.00 59.94 68 GLY A C 1
ATOM 529 O O . GLY A 1 68 ? -0.086 9.755 -0.026 1.00 59.94 68 GLY A O 1
ATOM 530 N N . GLU A 1 69 ? 2.029 9.858 0.708 1.00 60.03 69 GLU A N 1
ATOM 531 C CA . GLU A 1 69 ? 2.028 8.528 1.337 1.00 60.03 69 GLU A CA 1
ATOM 532 C C . GLU A 1 69 ? 1.239 8.494 2.649 1.00 60.03 69 GLU A C 1
ATOM 534 O O . GLU A 1 69 ? 0.501 7.543 2.903 1.00 60.03 69 GLU A O 1
ATOM 539 N N . LEU A 1 70 ? 1.356 9.538 3.478 1.00 60.56 70 LEU A N 1
ATOM 540 C CA . LEU A 1 70 ? 0.514 9.698 4.669 1.00 60.56 70 LEU A CA 1
ATOM 541 C C . LEU A 1 70 ? -0.958 9.857 4.272 1.00 60.56 70 LEU A C 1
ATOM 543 O O . LEU A 1 70 ? -1.808 9.125 4.763 1.00 60.56 70 LEU A O 1
ATOM 547 N N . GLU A 1 71 ? -1.237 10.715 3.291 1.00 67.56 71 GLU A N 1
ATOM 548 C CA . GLU A 1 71 ? -2.579 10.927 2.753 1.00 67.56 71 GLU A CA 1
ATOM 549 C C . GLU A 1 71 ? -3.156 9.672 2.101 1.00 67.56 71 GLU A C 1
ATOM 551 O O . GLU A 1 71 ? -4.371 9.511 2.080 1.00 67.56 71 GLU A O 1
ATOM 556 N N . TYR A 1 72 ? -2.322 8.772 1.582 1.00 72.25 72 TYR A N 1
ATOM 557 C CA . TYR A 1 72 ? -2.786 7.517 1.012 1.00 72.25 72 TYR A CA 1
ATOM 558 C C . TYR A 1 72 ? -3.134 6.465 2.071 1.00 72.25 72 TYR A C 1
ATOM 560 O O . TYR A 1 72 ? -4.171 5.811 1.945 1.00 72.25 72 TYR A O 1
ATOM 568 N N . ALA A 1 73 ? -2.333 6.342 3.138 1.00 73.88 73 ALA A N 1
ATOM 569 C CA . ALA A 1 73 ? -2.714 5.556 4.319 1.00 73.88 73 ALA A CA 1
ATOM 570 C C . ALA A 1 73 ? -4.032 6.069 4.908 1.00 73.88 73 ALA A C 1
ATOM 572 O O . ALA A 1 73 ? -4.975 5.297 5.091 1.00 73.88 73 ALA A O 1
ATOM 573 N N . ASP A 1 74 ? -4.105 7.380 5.140 1.00 74.38 74 ASP A N 1
ATOM 574 C CA . ASP A 1 74 ? -5.285 8.042 5.688 1.00 74.38 74 ASP A CA 1
ATOM 575 C C . ASP A 1 74 ? -6.488 7.876 4.755 1.00 74.38 74 ASP A C 1
ATOM 577 O O . ASP A 1 74 ? -7.603 7.629 5.205 1.00 74.38 74 ASP A O 1
ATOM 581 N N . TYR A 1 75 ? -6.278 7.942 3.437 1.00 76.19 75 TYR A N 1
ATOM 582 C CA . TYR A 1 75 ? -7.333 7.714 2.456 1.00 76.19 75 TYR A CA 1
ATOM 583 C C . TYR A 1 75 ? -7.897 6.295 2.540 1.00 76.19 75 TYR A C 1
ATOM 585 O O . TYR A 1 75 ? -9.120 6.137 2.535 1.00 76.19 75 TYR A O 1
ATOM 593 N N . ALA A 1 76 ? -7.045 5.269 2.623 1.00 77.50 76 ALA A N 1
ATOM 594 C CA . ALA A 1 76 ? -7.499 3.889 2.780 1.00 77.50 76 ALA A CA 1
ATOM 595 C C . ALA A 1 76 ? -8.258 3.706 4.105 1.00 77.50 76 ALA A C 1
ATOM 597 O O . ALA A 1 76 ? -9.324 3.086 4.130 1.00 77.50 76 ALA A O 1
ATOM 598 N N . TRP A 1 77 ? -7.760 4.311 5.187 1.00 81.94 77 TRP A N 1
ATOM 599 C CA . TRP A 1 77 ? -8.422 4.302 6.488 1.00 81.94 77 TRP A CA 1
ATOM 600 C C . TRP A 1 77 ? -9.814 4.946 6.442 1.00 81.94 77 TRP A C 1
ATOM 602 O O . TRP A 1 77 ? -10.813 4.300 6.761 1.00 81.94 77 TRP A O 1
ATOM 612 N N . GLU A 1 78 ? -9.905 6.193 5.983 1.00 79.50 78 GLU A N 1
ATOM 613 C CA . GLU A 1 78 ? -11.146 6.976 5.961 1.00 79.50 78 GLU A CA 1
ATOM 614 C C . GLU A 1 78 ? -12.162 6.465 4.932 1.00 79.50 78 GLU A C 1
ATOM 616 O O . GLU A 1 78 ? -13.378 6.548 5.137 1.00 79.50 78 GLU A O 1
ATOM 621 N N . THR A 1 79 ? -11.692 5.928 3.805 1.00 79.75 79 THR A N 1
ATOM 622 C CA . THR A 1 79 ? -12.577 5.507 2.711 1.00 79.75 79 THR A CA 1
ATOM 623 C C . THR A 1 79 ? -13.079 4.078 2.888 1.00 79.75 79 THR A C 1
ATOM 625 O O . THR A 1 79 ? -14.200 3.802 2.454 1.00 79.75 79 THR A O 1
ATOM 628 N N . LEU A 1 80 ? -12.296 3.202 3.530 1.00 84.38 80 LEU A N 1
ATOM 629 C CA . LEU A 1 80 ? -12.593 1.775 3.660 1.00 84.38 80 LEU A CA 1
ATOM 630 C C . LEU A 1 80 ? -12.630 1.315 5.122 1.00 84.38 80 LEU A C 1
ATOM 632 O O . LEU A 1 80 ? -13.716 1.044 5.633 1.00 84.38 80 LEU A O 1
ATOM 636 N N . PHE A 1 81 ? -11.476 1.236 5.792 1.00 85.75 81 PHE A N 1
ATOM 637 C CA . PHE A 1 81 ? -11.340 0.514 7.067 1.00 85.75 81 PHE A CA 1
ATOM 638 C C . PHE A 1 81 ? -12.253 1.069 8.164 1.00 85.75 81 PHE A C 1
ATOM 640 O O . PHE A 1 81 ? -13.015 0.327 8.782 1.00 85.75 81 PHE A O 1
ATOM 647 N N . ARG A 1 82 ? -12.302 2.394 8.320 1.00 87.44 82 ARG A N 1
ATOM 648 C CA . ARG A 1 82 ? -13.182 3.038 9.300 1.00 87.44 82 ARG A CA 1
ATOM 649 C C . ARG A 1 82 ? -14.666 2.792 9.013 1.00 87.44 82 ARG A C 1
ATOM 651 O O . ARG A 1 82 ? -15.467 2.695 9.938 1.00 87.44 82 ARG A O 1
ATOM 658 N N . LYS A 1 83 ? -15.057 2.700 7.737 1.00 91.19 83 LYS A N 1
ATOM 659 C CA . LYS A 1 83 ? -16.464 2.522 7.334 1.00 91.19 83 LYS A CA 1
ATOM 660 C C . LYS A 1 83 ? -16.966 1.098 7.528 1.00 91.19 83 LYS A C 1
ATOM 662 O O . LYS A 1 83 ? -18.163 0.920 7.730 1.00 91.19 83 LYS A O 1
ATOM 667 N N . ILE A 1 84 ? -16.071 0.114 7.483 1.00 91.75 84 ILE A N 1
ATOM 668 C CA . ILE A 1 84 ? -16.400 -1.288 7.771 1.00 91.75 84 ILE A CA 1
ATOM 669 C C . ILE A 1 84 ? -16.271 -1.630 9.262 1.00 91.75 84 ILE A C 1
ATOM 671 O O . ILE A 1 84 ? -16.510 -2.767 9.649 1.00 91.75 84 ILE A O 1
ATOM 675 N N . GLY A 1 85 ? -15.928 -0.648 10.105 1.00 91.75 85 GLY A N 1
ATOM 676 C CA . GLY A 1 85 ? -15.780 -0.834 11.547 1.00 91.75 85 GLY A CA 1
ATOM 677 C C . GLY A 1 85 ? -14.459 -1.478 11.965 1.00 91.75 85 GLY A C 1
ATOM 678 O O . GLY A 1 85 ? -14.362 -1.929 13.105 1.00 91.75 85 GLY A O 1
ATOM 679 N N . ALA A 1 86 ? -13.457 -1.504 11.080 1.00 92.50 86 ALA A N 1
ATOM 680 C CA . ALA A 1 86 ? -12.136 -2.012 11.417 1.00 92.50 86 ALA A CA 1
ATOM 681 C C . ALA A 1 86 ? -11.442 -1.085 12.425 1.00 92.50 86 ALA A C 1
ATOM 683 O O . ALA A 1 86 ? -11.511 0.144 12.326 1.00 92.50 86 ALA A O 1
ATOM 684 N N . THR A 1 87 ? -10.762 -1.683 13.398 1.00 91.31 87 THR A N 1
ATOM 685 C CA . THR A 1 87 ? -10.053 -0.969 14.471 1.00 91.31 87 THR A CA 1
ATOM 686 C C . THR A 1 87 ? -8.535 -1.006 14.338 1.00 91.31 87 THR A C 1
ATOM 688 O O . THR A 1 87 ? -7.845 -0.206 14.968 1.00 91.31 87 THR A O 1
ATOM 691 N N . SER A 1 88 ? -8.010 -1.893 13.498 1.00 87.62 88 SER A N 1
ATOM 692 C CA . SER A 1 88 ? -6.587 -2.070 13.258 1.00 87.62 88 SER A CA 1
ATOM 693 C C . SER A 1 88 ? -6.313 -2.313 11.780 1.00 87.62 88 SER A C 1
ATOM 695 O O . SER A 1 88 ? -6.981 -3.097 11.113 1.00 87.62 88 SER A O 1
ATOM 697 N N . PHE A 1 89 ? -5.305 -1.615 11.273 1.00 86.44 89 PHE A N 1
ATOM 698 C CA . PHE A 1 89 ? -4.719 -1.861 9.968 1.00 86.44 89 PHE A CA 1
ATOM 699 C C . PHE A 1 89 ? -3.315 -1.260 9.952 1.00 86.44 89 PHE A C 1
ATOM 701 O O . PHE A 1 89 ? -3.119 -0.124 10.387 1.00 86.44 89 PHE A O 1
ATOM 708 N N . LEU A 1 90 ? -2.338 -2.013 9.458 1.00 84.50 90 LEU A N 1
ATOM 709 C CA . LEU A 1 90 ? -0.954 -1.572 9.323 1.00 84.50 90 LEU A CA 1
ATOM 710 C C . LEU A 1 90 ? -0.367 -2.136 8.033 1.00 84.50 90 LEU A C 1
ATOM 712 O O . LEU A 1 90 ? -0.566 -3.307 7.743 1.00 84.50 90 LEU A O 1
ATOM 716 N N . CYS A 1 91 ? 0.419 -1.346 7.306 1.00 81.81 91 CYS A N 1
ATOM 717 C CA . CYS A 1 91 ? 1.278 -1.856 6.239 1.00 81.81 91 CYS A CA 1
ATOM 718 C C . CYS A 1 91 ? 2.715 -1.392 6.445 1.00 81.81 91 CYS A C 1
ATOM 720 O O . CYS A 1 91 ? 2.954 -0.293 6.954 1.00 81.81 91 CYS A O 1
ATOM 722 N N . GLU A 1 92 ? 3.666 -2.214 6.008 1.00 81.88 92 GLU A N 1
ATOM 723 C CA . GLU A 1 92 ? 5.060 -1.804 5.886 1.00 81.88 92 GLU A CA 1
ATOM 724 C C . GLU A 1 92 ? 5.207 -0.672 4.875 1.00 81.88 92 GLU A C 1
ATOM 726 O O . GLU A 1 92 ? 4.385 -0.463 3.974 1.00 81.88 92 GLU A O 1
ATOM 731 N N . ARG A 1 93 ? 6.313 0.048 5.035 1.00 78.19 93 ARG A N 1
ATOM 732 C CA . ARG A 1 93 ? 6.765 1.068 4.105 1.00 78.19 93 ARG A CA 1
ATOM 733 C C . ARG A 1 93 ? 8.083 0.630 3.486 1.00 78.19 93 ARG A C 1
ATOM 735 O O . ARG A 1 93 ? 8.890 -0.014 4.151 1.00 78.19 93 ARG A O 1
ATOM 742 N N . ASP A 1 94 ? 8.297 1.008 2.235 1.00 75.25 94 ASP A N 1
ATOM 743 C CA . ASP A 1 94 ? 9.610 0.910 1.607 1.00 75.25 94 ASP A CA 1
ATOM 744 C C . ASP A 1 94 ? 10.597 1.939 2.209 1.00 75.25 94 ASP A C 1
ATOM 746 O O . ASP A 1 94 ? 10.190 2.805 2.998 1.00 75.25 94 ASP A O 1
ATOM 750 N N . PRO A 1 95 ? 11.891 1.898 1.839 1.00 72.06 95 PRO A N 1
ATOM 751 C CA . PRO A 1 95 ? 12.894 2.834 2.353 1.00 72.06 95 PRO A CA 1
ATOM 752 C C . PRO A 1 95 ? 12.615 4.324 2.084 1.00 72.06 95 PRO A C 1
ATOM 754 O O . PRO A 1 95 ? 13.171 5.180 2.771 1.00 72.06 95 PRO A O 1
ATOM 757 N N . LYS A 1 96 ? 11.755 4.669 1.115 1.00 72.25 96 LYS A N 1
ATO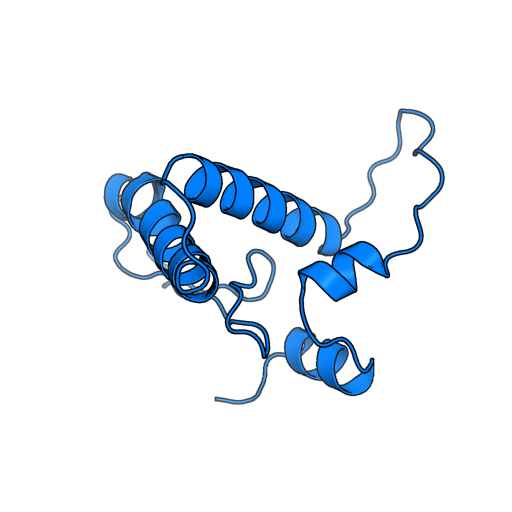M 758 C CA . LYS A 1 96 ? 11.332 6.057 0.840 1.00 72.25 96 LYS A CA 1
ATOM 759 C C . LYS A 1 96 ? 10.048 6.437 1.586 1.00 72.25 96 LYS A C 1
ATOM 761 O O . LYS A 1 96 ? 9.583 7.573 1.475 1.00 72.25 96 LYS A O 1
ATOM 766 N N . GLY A 1 97 ? 9.495 5.522 2.379 1.00 70.12 97 GLY A N 1
ATOM 767 C CA . GLY A 1 97 ? 8.285 5.726 3.164 1.00 70.12 97 GLY A CA 1
ATOM 768 C C . GLY A 1 97 ? 6.998 5.364 2.426 1.00 70.12 97 GLY A C 1
ATOM 769 O O . GLY A 1 97 ? 5.920 5.666 2.952 1.00 70.12 97 GLY A O 1
ATOM 770 N N . ASN A 1 98 ? 7.092 4.722 1.256 1.00 74.25 98 ASN A N 1
ATOM 771 C CA . ASN A 1 98 ? 5.936 4.371 0.448 1.00 74.25 98 ASN A CA 1
ATOM 772 C C . ASN A 1 98 ? 5.236 3.128 0.987 1.00 74.25 98 ASN A C 1
ATOM 774 O O . ASN A 1 98 ? 5.879 2.105 1.206 1.00 74.25 98 ASN A O 1
ATOM 778 N N . LEU A 1 99 ? 3.914 3.173 1.146 1.00 75.19 99 LEU A N 1
ATOM 779 C CA . LEU A 1 99 ? 3.163 2.024 1.660 1.00 75.19 99 LEU A CA 1
ATOM 780 C C . LEU A 1 99 ? 3.197 0.837 0.694 1.00 75.19 99 LEU A C 1
ATOM 782 O O . LEU A 1 99 ? 2.973 0.981 -0.515 1.00 75.19 99 LEU A O 1
ATOM 786 N N . LEU A 1 100 ? 3.425 -0.344 1.266 1.00 75.06 100 LEU A N 1
ATOM 787 C CA . LEU A 1 100 ? 3.501 -1.632 0.588 1.00 75.06 100 LEU A CA 1
ATOM 788 C C . LEU A 1 100 ? 2.155 -2.366 0.626 1.00 75.06 100 LEU A C 1
ATOM 790 O O . LEU A 1 100 ? 2.009 -3.390 1.290 1.00 75.06 100 LEU A O 1
ATOM 794 N N . PHE A 1 101 ? 1.156 -1.873 -0.110 1.00 73.44 101 PHE A N 1
ATOM 795 C CA . PHE A 1 101 ? -0.100 -2.616 -0.259 1.00 73.44 101 PHE A CA 1
ATOM 796 C C . PHE A 1 101 ? 0.129 -3.907 -1.056 1.00 73.44 101 PHE A C 1
ATOM 798 O O . PHE A 1 101 ? 0.585 -3.870 -2.201 1.00 73.44 101 PHE A O 1
ATOM 805 N N . GLY A 1 102 ? -0.169 -5.048 -0.434 1.00 71.06 102 GLY A N 1
ATOM 806 C CA . GLY A 1 102 ? 0.141 -6.377 -0.953 1.00 71.06 102 GLY A CA 1
ATOM 807 C C . GLY A 1 102 ? 0.303 -7.379 0.187 1.00 71.06 102 GLY A C 1
ATOM 808 O O . GLY A 1 102 ? -0.572 -7.493 1.039 1.00 71.06 102 GLY A O 1
ATOM 809 N N . SER A 1 103 ? 1.428 -8.093 0.212 1.00 68.25 103 SER A N 1
ATOM 810 C CA . SER A 1 103 ? 1.738 -9.102 1.236 1.00 68.25 103 SER A CA 1
ATOM 811 C C . SER A 1 103 ? 2.292 -8.538 2.548 1.00 68.25 103 SER A C 1
ATOM 813 O O . SER A 1 103 ? 2.494 -9.306 3.482 1.00 68.25 103 SER A O 1
ATOM 815 N N . SER A 1 104 ? 2.547 -7.231 2.627 1.00 77.88 104 SER A N 1
ATOM 816 C CA . SER A 1 104 ? 3.172 -6.592 3.792 1.00 77.88 104 SER A CA 1
ATOM 817 C C . SER A 1 104 ? 2.186 -5.734 4.588 1.00 77.88 104 SER A C 1
ATOM 819 O O . SER A 1 104 ? 2.512 -4.621 5.001 1.00 77.88 104 SER A O 1
ATOM 821 N N . CYS A 1 105 ? 0.960 -6.230 4.757 1.00 83.56 105 CYS A N 1
ATOM 822 C CA . CYS A 1 105 ? -0.076 -5.589 5.560 1.00 83.56 105 CYS A CA 1
ATOM 823 C C . CYS A 1 105 ? -0.632 -6.561 6.604 1.00 83.56 105 CYS A C 1
ATOM 825 O O . CYS A 1 105 ? -0.717 -7.765 6.366 1.00 83.56 105 CYS A O 1
ATOM 827 N N . TRP A 1 106 ? -1.046 -6.019 7.745 1.00 86.56 106 TRP A N 1
ATOM 828 C CA . TRP A 1 106 ? -1.568 -6.751 8.890 1.00 86.56 106 TRP A CA 1
ATOM 829 C C . TRP A 1 106 ? -2.820 -6.077 9.440 1.00 86.56 106 TRP A C 1
ATOM 831 O O . TRP A 1 106 ? -2.941 -4.850 9.457 1.00 86.56 106 TRP A O 1
ATOM 841 N N . ALA A 1 107 ? -3.714 -6.910 9.950 1.00 89.31 107 ALA A N 1
ATOM 842 C CA . ALA A 1 107 ? -4.873 -6.542 10.745 1.00 89.31 107 ALA A CA 1
ATOM 843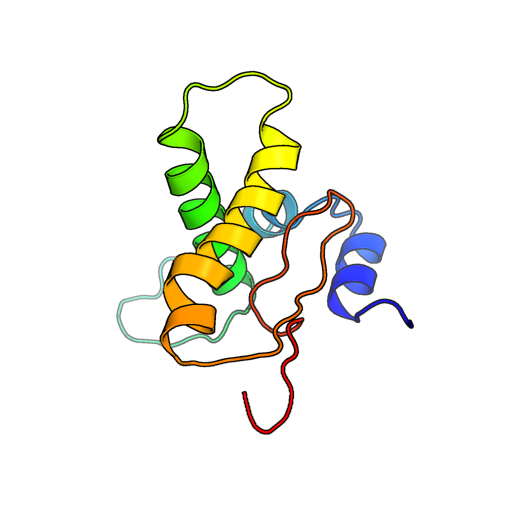 C C . ALA A 1 107 ? -5.039 -7.589 11.857 1.00 89.31 107 ALA A C 1
ATOM 845 O O . ALA A 1 107 ? -4.422 -8.662 11.812 1.00 89.31 107 ALA A O 1
ATOM 846 N N . THR A 1 108 ? -5.831 -7.287 12.885 1.00 91.00 108 THR A N 1
ATOM 847 C CA . THR A 1 108 ? -6.230 -8.319 13.853 1.00 91.00 108 THR A CA 1
ATOM 848 C C . THR A 1 108 ? -7.139 -9.344 13.183 1.00 91.00 108 THR A C 1
ATOM 850 O O . THR A 1 108 ? -7.799 -9.030 12.210 1.00 91.00 108 THR A O 1
ATOM 853 N N . GLY A 1 109 ? -7.265 -10.557 13.728 1.00 90.88 109 GLY A N 1
ATOM 854 C CA . GLY A 1 109 ? -8.181 -11.552 13.148 1.00 90.88 109 GLY A CA 1
ATOM 855 C C . GLY A 1 109 ? -9.669 -11.158 13.174 1.00 90.88 109 GLY A C 1
ATOM 856 O O . GLY A 1 109 ? -10.474 -11.849 12.559 1.00 90.88 109 GLY A O 1
ATOM 857 N N . ARG A 1 110 ? -10.044 -10.099 13.913 1.00 92.56 110 ARG A N 1
ATOM 858 C CA . ARG A 1 110 ? -11.411 -9.555 13.918 1.00 92.56 110 ARG A CA 1
ATOM 859 C C . ARG A 1 110 ? -11.643 -8.529 12.807 1.00 92.56 110 ARG A C 1
ATOM 861 O O . ARG A 1 110 ? -12.782 -8.414 12.362 1.00 92.56 110 ARG A O 1
ATOM 868 N N . ASP A 1 111 ? -10.609 -7.774 12.452 1.00 89.25 111 ASP A N 1
ATOM 869 C CA . ASP A 1 111 ? -10.660 -6.723 11.431 1.00 89.25 111 ASP A CA 1
ATOM 870 C C . ASP A 1 111 ? -10.350 -7.300 10.043 1.00 89.25 111 ASP A C 1
ATOM 872 O O . ASP A 1 111 ? -11.006 -6.857 9.074 1.00 89.25 111 ASP A O 1
#

Foldseek 3Di:
DPDDPVLVVCVVVVNQALVSVLVPPPPDDPPPPDDDDDDLNVVSVVLVVVLCVQLVVDDDDPVCPLVSQVVSVVCCCVVPCVVVVFDDKDFDAHNVRHGRPGPRMDGPPVD

Nearest PDB structures (foldseek):
  8dc1-assembly1_A  TM=7.918E-01  e=7.073E-02  Leptospira interrogans serovar Copenhageni str. Fiocruz L1-130
  5wi4-assembly1_B  TM=4.784E-01  e=7.016E+00  Mus musculus
  8glv-assembly1_AR  TM=3.775E-01  e=3.261E+00  Chlamydomonas reinhardtii

Sequence (111 aa):
PEEGAFVAFMRDAEIESVPDFGAALPLRAPSRLGHFYYATGNSHILSGQVRHLIVSKKKPNKADQHRGELEYADYAWETLFRKIGATSFLCERDPKGNLLFGSSCWATGRD